Protein AF-A0A359DCJ4-F1 (afdb_monomer_lite)

pLDDT: mean 77.93, std 10.29, range [54.47, 91.75]

Foldseek 3Di:
DCLVVDFDCDDDPRNHDDCDADPPNPVPDDNCNRVVRRVVSVVVVVVCVVPVPDPPPPD

Sequence (59 aa):
HDARMAEVISAQSARRFRSIYPYPNAAMHQPDEKTQLNLFLGEWLSHCLACGHELEPVV

Secondary structure (DSSP, 8-state):
-GGGG-----BTTB----SS-PSS-TT---TTHHHHHHHHHHHHHHHHHHH--------

Radius of gyration: 16.7 Å; chains: 1; bounding box: 27×20×57 Å

Structure (mmCIF, N/CA/C/O backbone):
data_AF-A0A359DCJ4-F1
#
_entry.id   AF-A0A359DCJ4-F1
#
loop_
_atom_site.group_PDB
_atom_site.id
_atom_site.type_symbol
_atom_site.label_atom_id
_atom_site.label_alt_id
_atom_site.label_comp_id
_atom_site.label_asym_id
_atom_site.label_entity_id
_atom_site.label_seq_id
_atom_site.pdbx_PDB_ins_code
_atom_site.Cartn_x
_atom_site.Cartn_y
_atom_site.Cartn_z
_atom_site.occupancy
_atom_site.B_iso_or_equiv
_atom_site.auth_seq_id
_atom_site.auth_comp_id
_atom_site.auth_asym_id
_atom_site.auth_atom_id
_atom_site.pdbx_PDB_model_num
ATOM 1 N N . HIS A 1 1 ? 3.754 9.256 -15.624 1.00 58.91 1 HIS A N 1
ATOM 2 C CA . HIS A 1 1 ? 3.320 10.203 -14.572 1.00 58.91 1 HIS A CA 1
ATOM 3 C C . HIS A 1 1 ? 2.405 9.506 -13.556 1.00 58.91 1 HIS A C 1
ATOM 5 O O . HIS A 1 1 ? 2.607 9.683 -12.362 1.00 58.91 1 HIS A O 1
ATOM 11 N N . ASP A 1 2 ? 1.492 8.637 -14.007 1.00 73.69 2 ASP A N 1
ATOM 12 C CA . ASP A 1 2 ? 0.449 8.006 -13.174 1.00 73.69 2 ASP A CA 1
ATOM 13 C C . ASP A 1 2 ? 0.946 7.056 -12.079 1.00 73.69 2 ASP A C 1
ATOM 15 O O . ASP A 1 2 ? 0.379 7.028 -10.991 1.00 73.69 2 ASP A O 1
ATOM 19 N N . ALA A 1 3 ? 2.057 6.346 -12.303 1.00 70.75 3 ALA A N 1
ATOM 20 C CA . ALA A 1 3 ? 2.616 5.419 -11.313 1.00 70.75 3 ALA A CA 1
ATOM 21 C C . ALA A 1 3 ? 2.989 6.100 -9.981 1.00 70.75 3 ALA A C 1
ATOM 23 O O . ALA A 1 3 ? 2.894 5.488 -8.924 1.00 70.75 3 ALA A O 1
ATOM 24 N N . ARG A 1 4 ? 3.356 7.389 -10.003 1.00 70.69 4 ARG A N 1
ATOM 25 C CA . ARG A 1 4 ? 3.705 8.148 -8.787 1.00 70.69 4 ARG A CA 1
ATOM 26 C C . ARG A 1 4 ? 2.487 8.521 -7.934 1.00 70.69 4 ARG A C 1
ATOM 28 O O . ARG A 1 4 ? 2.668 8.936 -6.797 1.00 70.69 4 ARG A O 1
ATOM 35 N N . MET A 1 5 ? 1.277 8.404 -8.484 1.00 84.56 5 MET A N 1
ATOM 36 C CA . MET A 1 5 ? 0.009 8.646 -7.785 1.00 84.56 5 MET A CA 1
ATOM 37 C C . MET A 1 5 ? -0.712 7.339 -7.421 1.00 84.56 5 MET A C 1
ATOM 39 O O . MET A 1 5 ? -1.809 7.383 -6.871 1.00 84.56 5 MET A O 1
ATOM 43 N N . ALA A 1 6 ? -0.127 6.181 -7.745 1.00 85.62 6 ALA A N 1
ATOM 44 C CA . ALA A 1 6 ? -0.739 4.888 -7.487 1.00 85.62 6 ALA A CA 1
ATOM 45 C C . ALA A 1 6 ? -0.819 4.605 -5.980 1.00 85.62 6 ALA A C 1
ATOM 47 O O . ALA A 1 6 ? 0.133 4.833 -5.235 1.00 85.62 6 ALA A O 1
ATOM 48 N N . GLU A 1 7 ? -1.950 4.059 -5.538 1.00 87.06 7 GLU A N 1
ATOM 49 C CA . GLU A 1 7 ? -2.158 3.662 -4.150 1.00 87.06 7 GLU A CA 1
ATOM 50 C C . GLU A 1 7 ? -2.866 2.306 -4.032 1.00 87.06 7 GLU A C 1
ATOM 52 O O . GLU A 1 7 ? -3.650 1.908 -4.895 1.00 87.06 7 GLU A O 1
ATOM 57 N N . VAL A 1 8 ? -2.621 1.593 -2.929 1.00 83.81 8 VAL A N 1
ATOM 58 C CA . VAL A 1 8 ? -3.221 0.272 -2.683 1.00 83.81 8 VAL A CA 1
ATOM 59 C C . VAL A 1 8 ? -4.606 0.415 -2.054 1.00 83.81 8 VAL A C 1
ATOM 61 O O . VAL A 1 8 ? -4.729 0.788 -0.890 1.00 83.81 8 VAL A O 1
ATOM 64 N N . ILE A 1 9 ? -5.669 0.097 -2.791 1.00 82.12 9 ILE A N 1
ATOM 65 C CA . ILE A 1 9 ? -7.054 0.198 -2.286 1.00 82.12 9 ILE A CA 1
ATOM 66 C C . ILE A 1 9 ? -7.564 -1.083 -1.602 1.00 82.12 9 ILE A C 1
ATOM 68 O O . ILE A 1 9 ? -8.546 -1.033 -0.864 1.00 82.12 9 ILE A O 1
ATOM 72 N N . SER A 1 10 ? -6.901 -2.224 -1.812 1.00 81.62 10 SER A N 1
ATOM 73 C CA . SER A 1 10 ? -7.239 -3.514 -1.193 1.00 81.62 10 SER A CA 1
ATOM 74 C C . SER A 1 10 ? -6.051 -4.475 -1.206 1.00 81.62 10 SER A C 1
ATOM 76 O O . SER A 1 10 ? -5.298 -4.478 -2.178 1.00 81.62 10 SER A O 1
ATOM 78 N N . ALA A 1 11 ? -5.932 -5.335 -0.192 1.00 79.56 11 ALA A N 1
ATOM 79 C CA . ALA A 1 11 ? -4.953 -6.425 -0.143 1.00 79.56 11 ALA A CA 1
ATOM 80 C C . ALA A 1 11 ? -5.490 -7.593 0.704 1.00 79.56 11 ALA A C 1
ATOM 82 O O . ALA A 1 11 ? -6.293 -7.370 1.602 1.00 79.56 11 ALA A O 1
ATOM 83 N N . GLN A 1 12 ? -5.066 -8.832 0.420 1.00 71.56 12 GLN A N 1
ATOM 84 C CA . GLN A 1 12 ? -5.344 -10.026 1.249 1.00 71.56 12 GLN A CA 1
ATOM 85 C C . GLN A 1 12 ? -6.825 -10.184 1.677 1.00 71.56 12 GLN A C 1
ATOM 87 O O . GLN A 1 12 ? -7.140 -10.323 2.854 1.00 71.56 12 GLN A O 1
ATOM 92 N N . SER A 1 13 ? -7.762 -10.119 0.721 1.00 71.44 13 SER A N 1
ATOM 93 C CA . SER A 1 13 ? -9.228 -10.119 0.947 1.00 71.44 13 SER A CA 1
ATOM 94 C C . SER A 1 13 ? -9.798 -8.940 1.757 1.00 71.44 13 SER A C 1
ATOM 96 O O . SER A 1 13 ? -11.019 -8.763 1.797 1.00 71.44 13 SER A O 1
ATOM 98 N N . ALA A 1 14 ? -8.962 -8.072 2.328 1.00 72.00 14 ALA A N 1
ATOM 99 C CA . ALA A 1 14 ? -9.387 -6.837 2.965 1.00 72.00 14 ALA A CA 1
ATOM 100 C C . ALA A 1 14 ? -9.640 -5.760 1.900 1.00 72.00 14 ALA A C 1
ATOM 102 O O . ALA A 1 14 ? -8.736 -5.223 1.259 1.00 72.00 14 ALA A O 1
ATOM 103 N N . ARG A 1 15 ? -10.922 -5.438 1.706 1.00 63.28 15 ARG A N 1
ATOM 104 C CA . ARG A 1 15 ? -11.378 -4.409 0.757 1.00 63.28 15 ARG A CA 1
ATOM 105 C C . ARG A 1 15 ? -11.270 -2.977 1.288 1.00 63.28 15 ARG A C 1
ATOM 107 O O . ARG A 1 15 ? -11.415 -2.047 0.503 1.00 63.28 15 ARG A O 1
ATOM 114 N N . ARG A 1 16 ? -11.102 -2.789 2.603 1.00 67.56 16 ARG A N 1
ATOM 115 C CA . ARG A 1 16 ? -11.015 -1.472 3.255 1.00 67.56 16 ARG A CA 1
ATOM 116 C C . ARG A 1 16 ? -10.141 -1.527 4.503 1.00 67.56 16 ARG A C 1
ATOM 118 O O . ARG A 1 16 ? -10.495 -2.202 5.467 1.00 67.56 16 ARG A O 1
ATOM 125 N N . PHE A 1 17 ? -9.076 -0.736 4.502 1.00 73.00 17 PHE A N 1
ATOM 126 C CA . PHE A 1 17 ? -8.283 -0.437 5.692 1.00 73.00 17 PHE A CA 1
ATOM 127 C C . PHE A 1 17 ? -9.010 0.624 6.522 1.00 73.00 17 PHE A C 1
ATOM 129 O O . PHE A 1 17 ? -9.465 1.633 5.977 1.00 73.00 17 PHE A O 1
ATOM 136 N N . ARG A 1 18 ? -9.171 0.396 7.829 1.00 72.94 18 ARG A N 1
ATOM 137 C CA . ARG A 1 18 ? -9.721 1.412 8.739 1.00 72.94 18 ARG A CA 1
ATOM 138 C C . ARG A 1 18 ? -8.581 2.239 9.316 1.00 72.94 18 ARG A C 1
ATOM 140 O O . ARG A 1 18 ? -7.547 1.688 9.665 1.00 72.94 18 ARG A O 1
ATOM 147 N N . SER 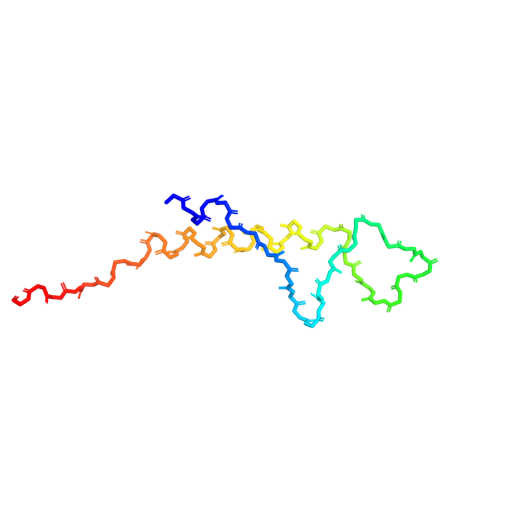A 1 19 ? -8.803 3.540 9.485 1.00 68.06 19 SER A N 1
ATOM 148 C CA . SER A 1 19 ? -7.835 4.423 10.151 1.00 68.06 19 SER A CA 1
ATOM 149 C C . SER A 1 19 ? -7.693 4.131 11.648 1.00 68.06 19 SER A C 1
ATOM 151 O O . SER A 1 19 ? -6.675 4.462 12.240 1.00 68.06 19 SER A O 1
ATOM 153 N N . ILE A 1 20 ? -8.723 3.544 12.270 1.00 73.88 20 ILE A N 1
ATOM 154 C CA . ILE A 1 20 ? -8.756 3.188 13.693 1.00 73.88 20 ILE A CA 1
ATOM 155 C C . ILE A 1 20 ? -9.508 1.861 13.839 1.00 73.88 20 ILE A C 1
ATOM 157 O O . ILE A 1 20 ? -10.621 1.708 13.321 1.00 73.88 20 ILE A O 1
ATOM 161 N N . TYR A 1 21 ? -8.917 0.914 14.568 1.00 78.00 21 TYR A N 1
ATOM 162 C CA . TYR A 1 21 ? -9.546 -0.358 14.919 1.00 78.00 21 TYR A CA 1
ATOM 163 C C . TYR A 1 21 ? -9.962 -0.351 16.399 1.00 78.00 21 TYR A C 1
ATOM 165 O O . TYR A 1 21 ? -9.122 -0.068 17.255 1.00 78.00 21 TYR A O 1
ATOM 173 N N . PRO A 1 22 ? -11.237 -0.640 16.731 1.00 79.75 22 PRO A N 1
ATOM 174 C CA . PRO A 1 22 ? -11.665 -0.775 18.121 1.00 79.75 22 PRO A CA 1
ATOM 175 C C . PRO A 1 22 ? -11.011 -2.002 18.771 1.00 79.75 22 PRO A C 1
ATOM 177 O O . PRO A 1 22 ? -10.791 -3.018 18.110 1.00 79.75 22 PRO A O 1
ATOM 180 N N . TYR A 1 23 ? -10.706 -1.907 20.068 1.00 75.69 23 TYR A N 1
ATOM 181 C CA . TYR A 1 23 ? -10.115 -3.006 20.830 1.00 75.69 23 TYR A CA 1
ATOM 182 C C . TYR A 1 23 ? -11.203 -3.855 21.516 1.00 75.69 23 TYR A C 1
ATOM 184 O O . TYR A 1 23 ? -12.129 -3.274 22.089 1.00 75.69 23 TYR A O 1
ATOM 192 N N . PRO A 1 24 ? -11.098 -5.200 21.506 1.00 80.69 24 PRO A N 1
ATOM 193 C CA . PRO A 1 24 ? -10.010 -6.008 20.944 1.00 80.69 24 PRO A CA 1
ATOM 194 C C . PRO A 1 24 ? -10.033 -6.088 19.411 1.00 80.69 24 PRO A C 1
ATOM 196 O O . PRO A 1 24 ? -11.054 -6.393 18.797 1.00 80.69 24 PRO A O 1
ATOM 199 N N . ASN A 1 25 ? -8.872 -5.846 18.797 1.00 81.06 25 ASN A N 1
ATOM 200 C CA . ASN A 1 25 ? -8.663 -5.958 17.354 1.00 81.06 25 ASN A CA 1
ATOM 201 C C . ASN A 1 25 ? -8.598 -7.442 16.957 1.00 81.06 25 ASN A C 1
ATOM 203 O O . ASN A 1 25 ? -7.518 -8.010 16.813 1.00 81.06 25 ASN A O 1
ATOM 207 N N . ALA A 1 26 ? -9.765 -8.077 16.832 1.00 79.56 26 ALA A N 1
ATOM 208 C CA . ALA A 1 26 ? -9.898 -9.517 16.591 1.00 79.56 26 ALA A CA 1
ATOM 209 C C . ALA A 1 26 ? -9.244 -9.993 15.281 1.00 79.56 26 ALA A C 1
ATOM 211 O O . ALA A 1 26 ? -8.852 -11.150 15.182 1.00 79.56 26 ALA A O 1
ATOM 212 N N . ALA A 1 27 ? -9.110 -9.102 14.294 1.00 79.38 27 ALA A N 1
ATOM 213 C CA . ALA A 1 27 ? -8.432 -9.379 13.028 1.00 79.38 27 ALA A CA 1
ATOM 214 C C . ALA A 1 27 ? -6.920 -9.082 13.069 1.00 79.38 27 ALA A C 1
ATOM 216 O O . ALA A 1 27 ? -6.224 -9.328 12.092 1.00 79.38 27 ALA A O 1
ATOM 217 N N . MET A 1 28 ? -6.411 -8.549 14.188 1.00 81.62 28 MET A N 1
ATOM 218 C CA . MET A 1 28 ? -4.999 -8.214 14.411 1.00 81.62 28 MET A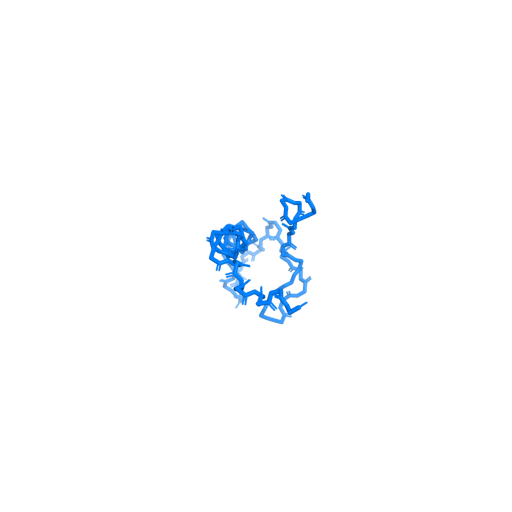 CA 1
ATOM 219 C C . MET A 1 28 ? -4.374 -7.291 13.348 1.00 81.62 28 MET A C 1
ATOM 221 O O . MET A 1 28 ? -3.167 -7.327 13.128 1.00 81.62 28 MET A O 1
ATOM 225 N N . HIS A 1 29 ? -5.171 -6.429 12.711 1.00 81.62 29 HIS A N 1
ATOM 226 C CA . HIS A 1 29 ? -4.660 -5.467 11.729 1.00 81.62 29 HIS A CA 1
ATOM 227 C C . HIS A 1 29 ? -3.687 -4.463 12.356 1.00 81.62 29 HIS A C 1
ATOM 229 O O . HIS A 1 29 ? -3.925 -3.960 13.458 1.00 81.62 29 HIS A O 1
ATOM 235 N N . GLN A 1 30 ? -2.617 -4.132 11.639 1.00 78.25 30 GLN A N 1
ATOM 236 C CA . GLN A 1 30 ? -1.644 -3.150 12.110 1.00 78.25 30 GLN A CA 1
ATOM 237 C C . GLN A 1 30 ? -2.172 -1.717 11.908 1.00 78.25 30 GLN A C 1
ATOM 239 O O . GLN A 1 30 ? -2.827 -1.443 10.898 1.00 78.25 30 GLN A O 1
ATOM 244 N N . PRO A 1 31 ? -1.900 -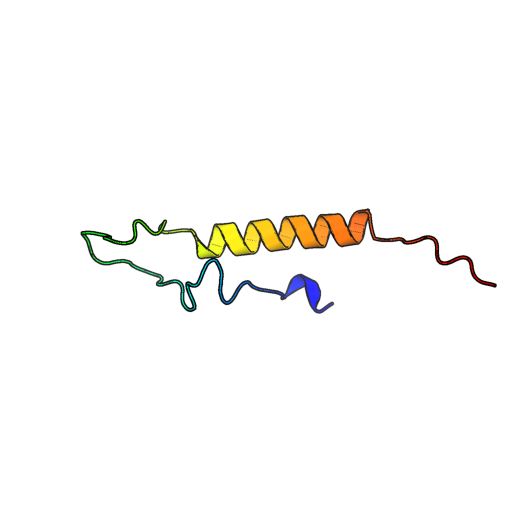0.776 12.834 1.00 75.81 31 PRO A N 1
ATOM 245 C CA . PRO A 1 31 ? -2.353 0.613 12.715 1.00 75.81 31 PRO A CA 1
ATOM 246 C C . PRO A 1 31 ? -1.871 1.332 11.443 1.00 75.81 31 PRO A C 1
ATOM 248 O O . PRO A 1 31 ? -2.544 2.236 10.956 1.00 75.81 31 PRO A O 1
ATOM 251 N N . ASP A 1 32 ? -0.718 0.937 10.902 1.00 82.94 32 ASP A N 1
ATOM 252 C CA . ASP A 1 32 ? -0.025 1.563 9.772 1.00 82.94 32 ASP A CA 1
ATOM 253 C C . ASP A 1 32 ? -0.036 0.708 8.490 1.00 82.94 32 ASP A C 1
ATOM 255 O O . ASP A 1 32 ? 0.650 1.027 7.520 1.00 82.94 32 ASP A O 1
ATOM 259 N N . GLU A 1 33 ? -0.851 -0.347 8.441 1.00 84.50 33 GLU A N 1
ATOM 260 C CA . GLU A 1 33 ? -0.879 -1.337 7.353 1.00 84.50 33 GLU A CA 1
ATOM 261 C C . GLU A 1 33 ? -1.046 -0.713 5.955 1.00 84.50 33 GLU A C 1
ATOM 263 O O . GLU A 1 33 ? -0.333 -1.055 5.012 1.00 84.50 33 GLU A O 1
ATOM 268 N N . LYS A 1 34 ? -1.935 0.277 5.812 1.00 86.00 34 LYS A N 1
ATOM 269 C CA . LYS A 1 34 ? -2.130 1.014 4.550 1.00 86.00 34 LYS A CA 1
ATOM 270 C C . LYS A 1 34 ? -0.870 1.784 4.132 1.00 86.00 34 LYS A C 1
ATOM 272 O O . LYS A 1 34 ? -0.558 1.841 2.942 1.00 86.00 34 LYS A O 1
ATOM 277 N N . THR A 1 35 ? -0.139 2.353 5.088 1.00 87.31 35 THR A N 1
ATOM 278 C CA . THR A 1 35 ? 1.134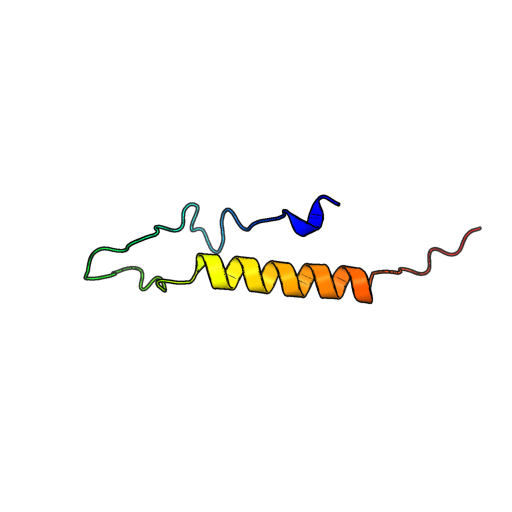 3.040 4.830 1.00 87.31 35 THR A CA 1
ATOM 279 C C . THR A 1 35 ? 2.195 2.047 4.369 1.00 87.31 35 THR A C 1
ATOM 281 O O . THR A 1 35 ? 2.861 2.305 3.370 1.00 87.31 35 THR A O 1
ATOM 284 N N . GLN A 1 36 ? 2.305 0.893 5.032 1.00 88.44 36 GLN A N 1
ATOM 285 C CA . GLN A 1 36 ? 3.252 -0.162 4.657 1.00 88.44 36 GLN A CA 1
ATOM 286 C C . GLN A 1 36 ? 2.980 -0.701 3.246 1.00 88.44 36 GLN A C 1
ATOM 288 O O . GLN A 1 36 ? 3.903 -0.843 2.448 1.00 88.44 36 GLN A O 1
ATOM 293 N N . LEU A 1 37 ? 1.711 -0.924 2.892 1.00 89.25 37 LEU A N 1
ATOM 294 C CA . LEU A 1 37 ? 1.325 -1.371 1.551 1.00 89.25 37 LEU A CA 1
ATOM 295 C C . LEU A 1 37 ? 1.638 -0.335 0.465 1.00 89.25 37 LEU A C 1
ATOM 297 O O . LEU A 1 37 ? 2.118 -0.693 -0.609 1.00 89.25 37 LEU A O 1
ATOM 301 N N . ASN A 1 38 ? 1.383 0.948 0.733 1.00 90.50 38 ASN A N 1
ATOM 302 C CA . ASN A 1 38 ? 1.732 2.019 -0.201 1.00 90.50 38 ASN A CA 1
ATOM 303 C C . ASN A 1 38 ? 3.258 2.161 -0.362 1.00 90.50 38 ASN A C 1
ATOM 305 O O . ASN A 1 38 ? 3.725 2.398 -1.475 1.00 90.50 38 ASN A O 1
ATOM 309 N N . LEU A 1 39 ? 4.034 1.993 0.717 1.00 90.88 39 LEU A N 1
ATOM 310 C CA . LEU A 1 39 ? 5.498 2.005 0.658 1.00 90.88 39 LEU A CA 1
ATOM 311 C C . LEU A 1 39 ? 6.019 0.852 -0.204 1.00 90.88 39 LEU A C 1
ATOM 313 O O . LEU A 1 39 ? 6.780 1.086 -1.139 1.00 90.88 39 LEU A O 1
ATOM 317 N N . PHE A 1 40 ? 5.535 -0.363 0.053 1.00 91.38 40 PHE A N 1
ATOM 318 C CA . PHE A 1 40 ? 5.892 -1.552 -0.716 1.00 91.38 40 PHE A CA 1
ATOM 319 C C . PHE A 1 40 ? 5.570 -1.399 -2.210 1.00 91.38 40 PHE A C 1
ATOM 321 O O . PHE A 1 40 ? 6.391 -1.725 -3.065 1.00 91.38 40 PHE A O 1
ATOM 328 N N . LEU A 1 41 ? 4.399 -0.842 -2.545 1.00 91.62 41 LEU A N 1
ATOM 329 C CA . LEU A 1 41 ? 4.053 -0.508 -3.930 1.00 91.62 41 LEU A CA 1
ATOM 330 C C . LEU A 1 41 ? 5.059 0.485 -4.539 1.00 91.62 41 LEU A C 1
ATOM 332 O O . LEU A 1 41 ? 5.478 0.310 -5.682 1.00 91.62 41 LEU A O 1
ATOM 336 N N . GLY A 1 42 ? 5.464 1.511 -3.788 1.00 90.38 42 GLY A N 1
ATOM 337 C CA . GLY A 1 42 ? 6.465 2.483 -4.228 1.00 90.38 42 GLY A CA 1
ATOM 338 C C . GLY A 1 42 ? 7.830 1.855 -4.515 1.00 90.38 42 GLY A C 1
ATOM 339 O O . GLY A 1 42 ? 8.451 2.179 -5.529 1.00 90.38 42 GLY A O 1
ATOM 340 N N . GLU A 1 43 ? 8.279 0.927 -3.671 1.00 91.75 43 GLU A N 1
ATOM 341 C CA . GLU A 1 43 ? 9.514 0.159 -3.875 1.00 91.75 43 GLU A CA 1
ATOM 342 C C . GLU A 1 43 ? 9.439 -0.691 -5.147 1.00 91.75 43 GLU A C 1
ATOM 344 O O . GLU A 1 43 ? 10.348 -0.642 -5.977 1.00 91.75 43 GLU A O 1
ATOM 349 N N . TRP A 1 44 ? 8.325 -1.396 -5.355 1.00 90.25 44 TRP A N 1
ATOM 350 C CA . TRP A 1 44 ? 8.091 -2.196 -6.558 1.00 90.25 44 TRP A CA 1
ATOM 351 C C . TRP A 1 44 ? 8.086 -1.360 -7.831 1.00 90.25 44 TRP A C 1
ATOM 353 O O . TRP A 1 44 ? 8.768 -1.699 -8.793 1.00 90.25 44 TRP A O 1
ATOM 363 N N . LEU A 1 45 ? 7.363 -0.241 -7.841 1.00 88.44 45 LEU A N 1
ATOM 364 C CA . LEU A 1 45 ? 7.335 0.655 -8.995 1.00 88.44 45 LEU A CA 1
ATOM 365 C C . LEU A 1 45 ? 8.715 1.255 -9.273 1.00 88.44 45 LEU A C 1
ATOM 367 O O . LEU A 1 45 ? 9.113 1.364 -10.430 1.00 88.44 45 LEU A O 1
ATOM 371 N N . SER A 1 46 ? 9.463 1.604 -8.226 1.00 87.56 46 SER A N 1
ATOM 372 C CA . SER A 1 46 ? 10.836 2.099 -8.363 1.00 87.56 46 SER A CA 1
ATOM 373 C C . SER A 1 46 ? 11.755 1.031 -8.951 1.00 87.56 46 SER A C 1
ATOM 375 O O . SER A 1 46 ? 12.552 1.328 -9.839 1.00 87.56 46 SER A O 1
ATOM 377 N N . HIS A 1 47 ? 11.604 -0.220 -8.515 1.00 88.31 47 HIS A N 1
ATOM 378 C CA . HIS A 1 47 ? 12.331 -1.356 -9.067 1.00 88.31 47 HIS A CA 1
ATOM 379 C C . HIS A 1 47 ? 11.973 -1.600 -10.541 1.00 88.31 47 HIS A C 1
ATOM 381 O O . HIS A 1 47 ? 12.868 -1.714 -11.375 1.00 88.31 47 HIS A O 1
ATOM 387 N N . CYS A 1 48 ? 10.685 -1.588 -10.896 1.00 85.31 48 CYS A N 1
ATOM 388 C CA . CYS A 1 48 ? 10.239 -1.711 -12.284 1.00 85.31 48 CYS A CA 1
ATOM 389 C C . CYS A 1 48 ? 10.767 -0.575 -13.169 1.00 85.31 48 CYS A C 1
ATOM 391 O O . CYS A 1 48 ? 11.136 -0.821 -14.307 1.00 85.31 48 CYS A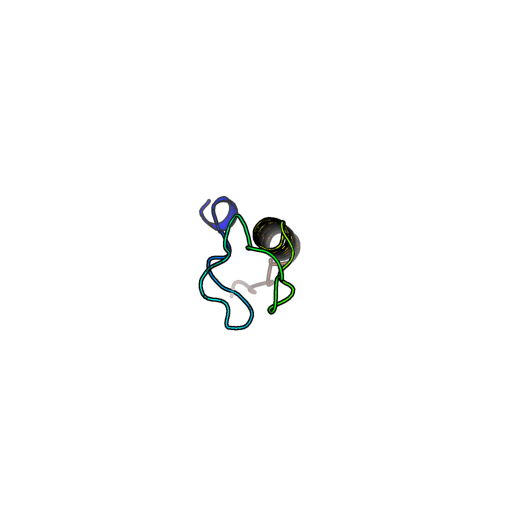 O 1
ATOM 393 N N . LEU A 1 49 ? 10.848 0.659 -12.670 1.00 84.56 49 LEU A N 1
ATOM 394 C CA . LEU A 1 49 ? 11.431 1.774 -13.424 1.00 84.56 49 LEU A CA 1
ATOM 395 C C . LEU A 1 49 ? 12.953 1.644 -13.589 1.00 84.56 49 LEU A C 1
ATOM 397 O O . LEU A 1 49 ? 13.488 2.059 -14.612 1.00 84.56 49 LEU A O 1
ATOM 401 N N . ALA A 1 50 ? 13.648 1.078 -12.601 1.00 85.12 50 ALA A N 1
ATOM 402 C CA . ALA A 1 50 ? 15.095 0.881 -12.649 1.00 85.12 50 ALA A CA 1
ATOM 403 C C . ALA A 1 50 ? 15.511 -0.307 -13.537 1.00 85.12 50 ALA A C 1
ATOM 405 O O . ALA A 1 50 ? 16.551 -0.247 -14.189 1.00 85.12 50 ALA A O 1
ATOM 406 N N . CYS A 1 51 ? 14.714 -1.380 -13.558 1.00 81.62 51 CYS A N 1
ATOM 407 C CA . CYS A 1 51 ? 15.045 -2.645 -14.222 1.00 81.62 51 CYS A CA 1
ATOM 408 C C . CYS A 1 51 ? 14.185 -2.953 -15.462 1.00 81.62 51 CYS A C 1
ATOM 410 O O . CYS A 1 51 ? 14.496 -3.888 -16.190 1.00 81.62 51 CYS A O 1
ATOM 412 N N . GLY A 1 52 ? 13.116 -2.195 -15.720 1.00 64.62 52 GLY A N 1
ATOM 413 C CA . GLY A 1 52 ? 12.094 -2.486 -16.735 1.00 64.62 52 GLY A CA 1
ATOM 414 C C . GLY A 1 52 ? 12.422 -2.075 -18.169 1.00 64.62 52 GLY A C 1
ATOM 415 O O . GLY A 1 52 ? 11.503 -1.911 -18.966 1.00 64.62 52 GLY A O 1
ATOM 416 N N . HIS A 1 53 ? 13.698 -1.916 -18.522 1.00 61.91 53 HIS A N 1
ATOM 417 C CA . HIS A 1 53 ? 14.079 -1.940 -19.930 1.00 61.91 53 HIS A CA 1
ATOM 418 C C . HIS A 1 53 ? 14.177 -3.407 -20.368 1.00 61.91 53 HIS A C 1
ATOM 420 O O . HIS A 1 53 ? 15.249 -4.005 -20.286 1.00 61.91 53 HIS A O 1
ATOM 426 N N . GLU A 1 54 ? 13.073 -4.002 -20.833 1.00 59.31 54 GLU A N 1
ATOM 427 C CA . GLU A 1 54 ? 13.234 -5.098 -21.789 1.00 59.31 54 GLU A CA 1
ATOM 428 C C . GLU A 1 54 ? 13.943 -4.523 -23.020 1.00 59.31 54 GLU A C 1
ATOM 430 O O . GLU A 1 54 ? 13.539 -3.497 -23.570 1.00 59.31 54 GLU A O 1
ATOM 435 N N . LEU A 1 55 ? 15.043 -5.167 -23.418 1.00 58.25 55 LEU A N 1
ATOM 436 C CA . LEU A 1 55 ? 15.663 -4.981 -24.723 1.00 58.25 55 LEU A CA 1
ATOM 437 C C . LEU A 1 55 ? 14.650 -5.455 -25.763 1.00 58.25 55 LEU A C 1
ATOM 439 O O . LEU A 1 55 ? 14.696 -6.610 -26.172 1.00 58.25 55 LEU A O 1
ATOM 443 N N . GLU A 1 56 ? 13.718 -4.601 -26.167 1.00 58.22 56 GLU A N 1
ATOM 444 C CA . GLU A 1 56 ? 12.965 -4.846 -27.388 1.00 58.22 56 GLU A CA 1
ATOM 445 C C . GLU A 1 56 ? 13.982 -4.720 -28.537 1.00 58.22 56 GLU A C 1
ATOM 447 O O . GLU A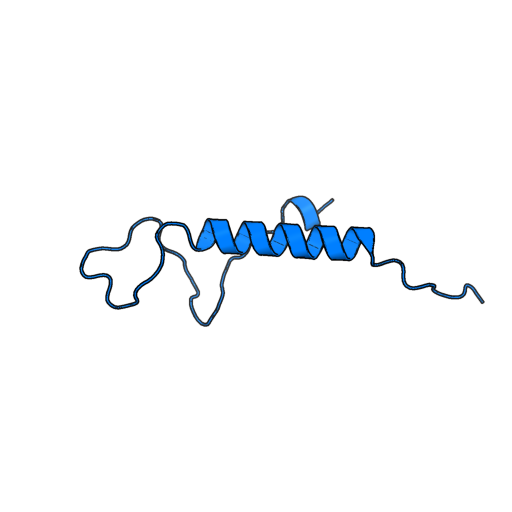 1 56 ? 14.530 -3.629 -28.747 1.00 58.22 56 GLU A O 1
ATOM 452 N N . PRO A 1 57 ? 14.355 -5.813 -29.235 1.00 57.44 57 PRO A N 1
ATOM 453 C CA . PRO A 1 57 ? 15.208 -5.677 -30.395 1.00 57.44 57 PRO A CA 1
ATOM 454 C C . PRO A 1 57 ? 14.347 -5.009 -31.461 1.00 57.44 57 PRO A C 1
ATOM 456 O O . PRO A 1 57 ? 13.419 -5.614 -31.994 1.00 57.44 57 PRO A O 1
ATOM 459 N N . VAL A 1 58 ? 14.631 -3.738 -31.733 1.00 64.06 58 VAL A N 1
ATOM 460 C CA . VAL A 1 58 ? 14.064 -3.044 -32.887 1.00 64.06 58 VAL A CA 1
ATOM 461 C C . VAL A 1 58 ? 14.530 -3.803 -34.131 1.00 64.06 58 VAL A C 1
ATOM 463 O O . VAL A 1 58 ? 15.713 -3.765 -34.476 1.00 64.06 58 VAL A O 1
ATOM 466 N N . VAL A 1 59 ? 13.603 -4.547 -34.734 1.00 54.47 59 VAL A N 1
ATOM 467 C CA . VAL A 1 59 ? 13.719 -5.155 -36.068 1.00 54.47 59 VAL A CA 1
ATOM 468 C C . VAL A 1 59 ? 13.383 -4.143 -37.148 1.00 54.47 59 VAL A C 1
ATOM 470 O O . VAL A 1 59 ? 12.434 -3.353 -36.946 1.00 54.47 59 VAL A O 1
#